Protein AF-A0A7K0RIF2-F1 (afdb_monomer)

Secondary structure (DSSP, 8-state):
-----PPP-------------GGGS-HHHHHHHHHHHHHH--HHHHHHHHHHHHHHHHHHHTT-STT-GGG--HHHHHHHHHHHHHHHHHHHHHHTTHHHHHHHHHHHHHHHHHHHHT-----S------------------------------------

Radius of gyration: 36.32 Å; Cα contacts (8 Å, |Δi|>4): 78; chains: 1; bounding box: 59×101×106 Å

Mean predicted aligned error: 17.95 Å

Foldseek 3Di:
DDDDDDDDDDPPDPPDPPDPDVVPQDPVNVVVVVVVVVVPDDPLVVLVVVLVVLLVVLCLLLVVDPPSVVNPDLVSNVVSLVSNVVSLVVNVVVCVPVSVVSVVSSVVSVVSSCVVVVPPPPPPDPDDDDDDDDDDDDDDDDDDDDDDDDDDDDDDDDDD

Nearest PDB structures (foldseek):
  6v3b-assembly1_t  TM=6.172E-01  e=2.682E+00  Acinetobacter baumannii AB0057
  8cdv-assembly1_S  TM=5.335E-01  e=3.774E+00  Bacillus subtilis subsp. subtilis str. 168
  6yxx-assembly1_EP  TM=2.879E-01  e=7.468E+00  Trypanosoma brucei brucei

Sequence (160 aa):
MSDQPETPDEVEVPVAPEGADPAQMSEEEMRAAYEAELKALRVEDLVAQTVVSLLNLGARKAGLLPGSEDEADPVQVSIAIEGIRRLLPLIEPALGENAASIKDALAQLQVAFAKMTGETVPSGDDAGGAESSPAPASAEPDGGTEEPGKSSGGLWTPGP

Solvent-accessible surface area (backbone atoms only — not comparable to full-atom values): 10569 Å² total; per-residue (Å²): 140,83,89,74,85,78,77,79,76,81,76,79,72,79,79,69,85,79,75,86,54,85,85,70,62,49,75,67,54,51,50,53,52,52,54,52,50,61,69,69,60,51,70,58,57,55,51,50,53,47,42,54,49,36,50,56,51,22,34,32,22,57,31,73,40,93,94,20,64,91,52,55,32,68,68,60,28,52,52,28,52,54,52,37,69,67,49,48,77,79,34,38,83,79,44,53,84,54,38,57,61,54,50,52,52,51,51,52,49,50,54,47,46,33,67,71,71,68,51,77,74,76,76,90,76,86,75,86,79,95,76,84,84,85,86,84,89,82,81,86,85,83,83,83,92,86,86,87,85,84,89,82,88,85,88,83,82,87,84,136

pLDDT: mean 76.9, std 23.18, range [32.78, 98.81]

Structure (mmCIF, N/CA/C/O backbone):
data_AF-A0A7K0RIF2-F1
#
_entry.id   AF-A0A7K0RIF2-F1
#
loop_
_atom_site.group_PDB
_atom_site.id
_atom_site.type_symbol
_atom_site.label_atom_id
_atom_site.label_alt_id
_atom_site.label_comp_id
_atom_site.label_asym_id
_atom_site.label_entity_id
_atom_site.label_seq_id
_atom_site.pdbx_PDB_ins_code
_atom_site.Cartn_x
_atom_site.Cartn_y
_atom_site.Cartn_z
_atom_site.occupancy
_atom_site.B_iso_or_equiv
_atom_site.auth_seq_id
_atom_site.auth_comp_id
_atom_site.auth_asym_id
_atom_site.auth_atom_id
_atom_site.pdbx_PDB_model_num
ATOM 1 N N . MET A 1 1 ? 40.478 60.969 -9.573 1.00 49.09 1 MET A N 1
ATOM 2 C CA . MET A 1 1 ? 40.090 59.804 -10.386 1.00 49.09 1 MET A CA 1
ATOM 3 C C . MET A 1 1 ? 39.138 58.975 -9.547 1.00 49.09 1 MET A C 1
ATOM 5 O O . MET A 1 1 ? 39.589 58.361 -8.591 1.00 49.09 1 MET A O 1
ATOM 9 N N . SER A 1 2 ? 37.838 59.078 -9.815 1.00 53.06 2 SER A N 1
ATOM 10 C CA . SER A 1 2 ? 36.805 58.274 -9.160 1.00 53.06 2 SER A CA 1
ATOM 11 C C . SER A 1 2 ? 36.375 57.216 -10.163 1.00 53.06 2 SER A C 1
ATOM 13 O O . SER A 1 2 ? 35.852 57.569 -11.217 1.00 53.06 2 SER A O 1
ATOM 15 N N . ASP A 1 3 ? 36.680 55.962 -9.853 1.00 51.84 3 ASP A N 1
ATOM 16 C CA . ASP A 1 3 ? 36.276 54.795 -10.631 1.00 51.84 3 ASP A CA 1
ATOM 17 C C . ASP A 1 3 ? 34.759 54.607 -10.513 1.00 51.84 3 ASP A C 1
ATOM 19 O O . ASP A 1 3 ? 34.186 54.684 -9.422 1.00 51.84 3 ASP A O 1
ATOM 23 N N . GLN A 1 4 ? 34.111 54.445 -11.659 1.00 56.97 4 GLN A N 1
ATOM 24 C CA . GLN A 1 4 ? 32.669 54.332 -11.829 1.00 56.97 4 GLN A CA 1
ATOM 25 C C . GLN A 1 4 ? 32.345 52.836 -11.947 1.00 56.97 4 GLN A C 1
ATOM 27 O O . GLN A 1 4 ? 33.029 52.156 -12.707 1.00 56.97 4 GLN A O 1
ATOM 32 N N . PRO A 1 5 ? 31.360 52.280 -11.218 1.00 54.25 5 PRO A N 1
ATOM 33 C CA . PRO A 1 5 ? 30.983 50.892 -11.435 1.00 54.25 5 PRO A CA 1
ATOM 34 C C . PRO A 1 5 ? 30.266 50.787 -12.783 1.00 54.25 5 PRO A C 1
ATOM 36 O O . PRO A 1 5 ? 29.180 51.343 -12.957 1.00 54.25 5 PRO A O 1
ATOM 39 N N . GLU A 1 6 ? 30.897 50.103 -13.735 1.00 57.78 6 GLU A N 1
ATOM 40 C CA . GLU A 1 6 ? 30.276 49.737 -15.003 1.00 57.78 6 GLU A CA 1
ATOM 41 C C . GLU A 1 6 ? 29.056 48.848 -14.733 1.00 57.78 6 GLU A C 1
ATOM 43 O O . GLU A 1 6 ? 29.108 47.871 -13.982 1.00 57.78 6 GLU A O 1
ATOM 48 N N . THR A 1 7 ? 27.925 49.239 -15.311 1.00 58.44 7 THR A N 1
ATOM 49 C CA . THR A 1 7 ? 26.699 48.445 -15.364 1.00 58.44 7 THR A CA 1
ATOM 50 C C . THR A 1 7 ? 26.977 47.159 -16.141 1.00 58.44 7 THR A C 1
ATOM 52 O O . THR A 1 7 ? 27.492 47.262 -17.255 1.00 58.44 7 THR A O 1
ATOM 55 N N . PRO A 1 8 ? 26.658 45.964 -15.615 1.00 56.41 8 PRO A N 1
ATOM 56 C CA . PRO A 1 8 ? 26.839 44.749 -16.387 1.00 56.41 8 PRO A CA 1
ATOM 57 C C . PRO A 1 8 ? 25.877 44.751 -17.578 1.00 56.41 8 PRO A C 1
ATOM 59 O O . PRO A 1 8 ? 24.686 45.024 -17.415 1.00 56.41 8 PRO A O 1
ATOM 62 N N . ASP A 1 9 ? 26.454 44.466 -18.746 1.00 57.06 9 ASP A N 1
ATOM 63 C CA . ASP A 1 9 ? 25.796 44.191 -20.019 1.00 57.06 9 ASP A CA 1
ATOM 64 C C . ASP A 1 9 ? 24.493 43.411 -19.822 1.00 57.06 9 ASP A C 1
ATOM 66 O O . ASP A 1 9 ? 24.438 42.389 -19.128 1.00 57.06 9 ASP A O 1
ATOM 70 N N . GLU A 1 10 ? 23.444 43.925 -20.450 1.00 58.09 10 GLU A N 1
ATOM 71 C CA . GLU A 1 10 ? 22.144 43.293 -20.573 1.00 58.09 10 GLU A CA 1
ATOM 72 C C . GLU A 1 10 ? 22.358 41.936 -21.254 1.00 58.09 10 GLU A C 1
ATOM 74 O O . GLU A 1 10 ? 22.690 41.854 -22.435 1.00 58.09 10 GLU A O 1
ATOM 79 N N . VAL A 1 11 ? 22.256 40.855 -20.477 1.00 59.28 11 VAL A N 1
ATOM 80 C CA . VAL A 1 11 ? 22.324 39.494 -21.006 1.00 59.28 11 VAL A CA 1
ATOM 81 C C . VAL A 1 11 ? 21.131 39.336 -21.938 1.00 59.28 11 VAL A C 1
ATOM 83 O O . VAL A 1 11 ? 20.002 39.167 -21.479 1.00 59.28 11 VAL A O 1
ATOM 86 N N . GLU A 1 12 ? 21.387 39.420 -23.241 1.00 56.91 12 GLU A N 1
ATOM 87 C CA . GLU A 1 12 ? 20.442 39.068 -24.289 1.00 56.91 12 GLU A CA 1
ATOM 88 C C . GLU A 1 12 ? 20.061 37.602 -24.066 1.00 56.91 12 GLU A C 1
ATOM 90 O O . GLU A 1 12 ? 20.804 36.673 -24.390 1.00 56.91 12 GLU A O 1
ATOM 95 N N . VAL A 1 13 ? 18.936 37.396 -23.381 1.00 56.47 13 VAL A N 1
ATOM 96 C CA . VAL A 1 13 ? 18.380 36.070 -23.145 1.00 56.47 13 VAL A CA 1
ATOM 97 C C . VAL A 1 13 ? 18.047 35.524 -24.529 1.00 56.47 13 VAL A C 1
ATOM 99 O O . VAL A 1 13 ? 17.205 36.121 -25.206 1.00 56.47 13 VAL A O 1
ATOM 102 N N . PRO A 1 14 ? 18.684 34.433 -24.995 1.00 53.97 14 PRO A N 1
ATOM 103 C CA . PRO A 1 14 ? 18.305 33.848 -26.265 1.00 53.97 14 PRO A CA 1
ATOM 104 C C . PRO A 1 14 ? 16.840 33.442 -26.147 1.00 53.97 14 PRO A C 1
ATOM 106 O O . PRO A 1 14 ? 16.480 32.605 -25.316 1.00 53.97 14 PRO A O 1
ATOM 109 N N . VAL A 1 15 ? 15.991 34.087 -26.947 1.00 58.56 15 VAL A N 1
ATOM 110 C CA . VAL A 1 15 ? 14.583 33.730 -27.082 1.00 58.56 15 VAL A CA 1
ATOM 111 C C . VAL A 1 15 ? 14.571 32.278 -27.547 1.00 58.56 15 VAL A C 1
ATOM 113 O O . VAL A 1 15 ? 14.997 31.967 -28.661 1.00 58.56 15 VAL A O 1
ATOM 116 N N . ALA A 1 16 ? 14.183 31.371 -26.650 1.00 60.50 16 ALA A N 1
ATOM 117 C CA . ALA A 1 16 ? 13.981 29.973 -26.994 1.00 60.50 16 ALA A CA 1
ATOM 118 C C . ALA A 1 16 ? 13.001 29.917 -28.178 1.00 60.50 16 ALA A C 1
ATOM 120 O O . ALA A 1 16 ? 12.046 30.698 -28.181 1.00 60.50 16 ALA A O 1
ATOM 121 N N . PRO A 1 17 ? 13.216 29.052 -29.187 1.00 50.84 17 PRO A N 1
ATOM 122 C CA . PRO A 1 17 ? 12.284 28.952 -30.298 1.00 50.84 17 PRO A CA 1
ATOM 123 C C . PRO A 1 17 ? 10.888 28.643 -29.754 1.00 50.84 17 PRO A C 1
ATOM 125 O O . PRO A 1 17 ? 10.645 27.619 -29.114 1.00 50.84 17 PRO A O 1
ATOM 128 N N . GLU A 1 18 ? 10.000 29.600 -29.981 1.00 53.50 18 GLU A N 1
ATOM 129 C CA . GLU A 1 18 ? 8.592 29.559 -29.643 1.00 53.50 18 GLU A CA 1
ATOM 130 C C . GLU A 1 18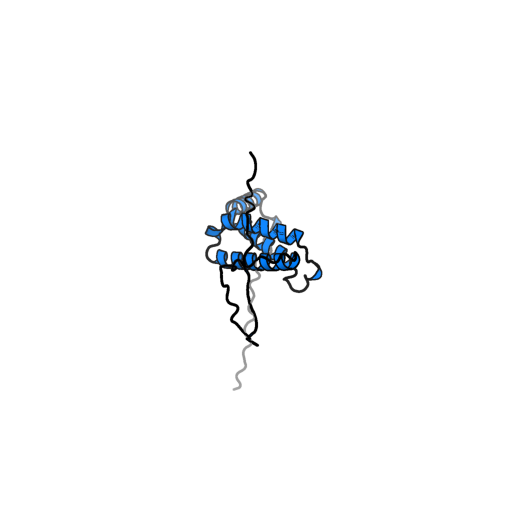 ? 7.921 28.453 -30.471 1.00 53.50 18 GLU A C 1
ATOM 132 O O . GLU A 1 18 ? 8.019 28.444 -31.697 1.00 53.50 18 GLU A O 1
ATOM 137 N N . GLY A 1 19 ? 7.246 27.516 -29.798 1.00 53.53 19 GLY A N 1
ATOM 138 C CA . GLY A 1 19 ? 6.288 26.607 -30.430 1.00 53.53 19 GLY A CA 1
ATOM 139 C C . GLY A 1 19 ? 6.842 25.285 -30.967 1.00 53.53 19 GLY A C 1
ATOM 140 O O . GLY A 1 19 ? 6.848 25.056 -32.172 1.00 53.53 19 GLY A O 1
ATOM 141 N N . ALA A 1 20 ? 7.158 24.345 -30.074 1.00 50.88 20 ALA A N 1
ATOM 142 C CA . ALA A 1 20 ? 6.793 22.953 -30.337 1.00 50.88 20 ALA A CA 1
ATOM 143 C C . ALA A 1 20 ? 5.384 22.755 -29.764 1.00 50.88 20 ALA A C 1
ATOM 145 O O . ALA A 1 20 ? 5.208 22.465 -28.582 1.00 50.88 20 ALA A O 1
ATOM 146 N N . ASP A 1 21 ? 4.377 23.039 -30.585 1.00 56.09 21 ASP A N 1
ATOM 147 C CA . ASP A 1 21 ? 2.976 22.817 -30.245 1.00 56.09 21 ASP A CA 1
ATOM 148 C C . ASP A 1 21 ? 2.746 21.290 -30.159 1.00 56.09 21 ASP A C 1
ATOM 150 O O . ASP A 1 21 ? 3.007 20.598 -31.149 1.00 56.09 21 ASP A O 1
ATOM 154 N N . PRO A 1 22 ? 2.293 20.714 -29.024 1.00 55.75 22 PRO A N 1
ATOM 155 C CA . PRO A 1 22 ? 2.064 19.267 -28.899 1.00 55.75 22 PRO A CA 1
ATOM 156 C C . PRO A 1 22 ? 1.053 18.727 -29.928 1.00 55.75 22 PRO A C 1
ATOM 158 O O . PRO A 1 22 ? 0.981 17.522 -30.151 1.00 55.75 22 PRO A O 1
ATOM 161 N N . ALA A 1 23 ? 0.308 19.613 -30.597 1.00 58.00 23 ALA A N 1
ATOM 162 C CA . ALA A 1 23 ? -0.581 19.294 -31.708 1.00 58.00 23 ALA A CA 1
ATOM 163 C C . ALA A 1 23 ? 0.126 18.998 -33.055 1.00 58.00 23 ALA A C 1
ATOM 165 O O . ALA A 1 23 ? -0.556 18.653 -34.019 1.00 58.00 23 ALA A O 1
ATOM 166 N N . GLN A 1 24 ? 1.456 19.143 -33.160 1.00 55.91 24 GLN A N 1
ATOM 167 C CA . GLN A 1 24 ? 2.215 18.901 -34.402 1.00 55.91 24 GLN A CA 1
ATOM 168 C C . GLN A 1 24 ? 2.830 17.497 -34.517 1.00 55.91 24 GLN A C 1
ATOM 170 O O . GLN A 1 24 ? 3.330 17.154 -35.590 1.00 55.91 24 GLN A O 1
ATOM 175 N N . MET A 1 25 ? 2.787 16.675 -33.462 1.00 63.75 25 MET A N 1
ATOM 176 C CA . MET A 1 25 ? 3.173 15.265 -33.579 1.00 63.75 25 MET A CA 1
ATOM 177 C C . MET A 1 25 ? 2.184 14.560 -34.514 1.00 63.75 25 MET A C 1
ATOM 179 O O . MET A 1 25 ? 0.969 14.658 -34.335 1.00 63.75 25 MET A O 1
ATOM 183 N N . SER A 1 26 ? 2.686 13.862 -35.534 1.00 82.50 26 SER A N 1
ATOM 184 C CA . SER A 1 26 ? 1.810 13.105 -36.440 1.00 82.50 26 SER A CA 1
ATOM 185 C C . SER A 1 26 ? 1.063 11.998 -35.677 1.00 82.50 26 SER A C 1
ATOM 187 O O . SER A 1 26 ? 1.553 11.506 -34.662 1.00 82.50 26 SER A O 1
ATOM 189 N N . GLU A 1 27 ? -0.116 11.565 -36.146 1.00 84.06 27 GLU A N 1
ATOM 190 C CA . GLU A 1 27 ? -0.872 10.477 -35.489 1.00 84.06 27 GLU A CA 1
ATOM 191 C C . GLU A 1 27 ? -0.027 9.199 -35.325 1.00 84.06 27 GLU A C 1
ATOM 193 O O . GLU A 1 27 ? -0.112 8.510 -34.308 1.00 84.06 27 GLU A O 1
ATOM 198 N N . GLU A 1 28 ? 0.822 8.904 -36.311 1.00 85.56 28 GLU A N 1
ATOM 199 C CA . GLU A 1 28 ? 1.740 7.764 -36.292 1.00 85.56 28 GLU A CA 1
ATOM 200 C C . GLU A 1 28 ? 2.837 7.925 -35.232 1.00 85.56 28 GLU A C 1
ATOM 202 O O . GLU A 1 28 ? 3.129 6.984 -34.496 1.00 85.56 28 GLU A O 1
ATOM 207 N N . GLU A 1 29 ? 3.388 9.128 -35.089 1.00 86.44 29 GLU A N 1
ATOM 208 C CA . GLU A 1 29 ? 4.389 9.444 -34.070 1.00 86.44 29 GLU A CA 1
ATOM 209 C C . GLU A 1 29 ? 3.796 9.418 -32.654 1.00 86.44 29 GLU A C 1
ATOM 211 O O . GLU A 1 29 ? 4.410 8.866 -31.742 1.00 86.44 29 GLU A O 1
ATOM 216 N N . MET A 1 30 ? 2.567 9.917 -32.471 1.00 87.75 30 MET A N 1
ATOM 217 C CA . MET A 1 30 ? 1.836 9.805 -31.202 1.00 87.75 30 MET A CA 1
ATOM 218 C C . MET A 1 30 ? 1.560 8.343 -30.830 1.00 87.75 30 MET A C 1
ATOM 220 O O . MET A 1 30 ? 1.745 7.954 -29.676 1.00 87.75 30 MET A O 1
ATOM 224 N N . ARG A 1 31 ? 1.157 7.509 -31.801 1.00 90.44 31 ARG A N 1
ATOM 225 C CA . ARG A 1 31 ? 0.950 6.069 -31.583 1.00 90.44 31 ARG A CA 1
ATOM 226 C C . ARG A 1 31 ? 2.257 5.372 -31.203 1.00 90.44 31 ARG A C 1
ATOM 228 O O . ARG A 1 31 ? 2.274 4.623 -30.230 1.00 90.44 31 ARG A O 1
ATOM 235 N N . ALA A 1 32 ? 3.345 5.653 -31.917 1.00 92.88 32 ALA A N 1
ATOM 236 C CA . ALA A 1 32 ? 4.656 5.077 -31.631 1.00 92.88 32 ALA A CA 1
ATOM 237 C C . ALA A 1 32 ? 5.187 5.486 -30.244 1.00 92.88 32 ALA A C 1
ATOM 239 O O . ALA A 1 32 ? 5.739 4.648 -29.530 1.00 92.88 32 ALA A O 1
ATOM 240 N N . ALA A 1 33 ? 4.989 6.744 -29.834 1.00 90.38 33 ALA A N 1
ATOM 241 C CA . ALA A 1 33 ? 5.365 7.224 -28.505 1.00 90.38 33 ALA A CA 1
ATOM 242 C C . ALA A 1 33 ? 4.582 6.505 -27.394 1.00 90.38 33 ALA A C 1
ATOM 244 O O . ALA A 1 33 ? 5.180 6.030 -26.429 1.00 90.38 33 ALA A O 1
ATOM 245 N N . TYR A 1 34 ? 3.267 6.348 -27.565 1.00 90.69 34 TYR A N 1
ATOM 246 C CA . TYR A 1 34 ? 2.422 5.614 -26.622 1.00 90.69 34 TYR A CA 1
ATOM 247 C C . TYR A 1 34 ? 2.804 4.128 -26.523 1.00 90.69 34 TYR A C 1
ATOM 249 O O . TYR A 1 34 ? 2.906 3.578 -25.427 1.00 90.69 34 TYR A O 1
ATOM 257 N N . GLU A 1 35 ? 3.076 3.464 -27.651 1.00 93.12 35 GLU A N 1
ATOM 258 C CA . GLU A 1 35 ? 3.548 2.073 -27.660 1.00 93.12 35 GLU A CA 1
ATOM 259 C C . GLU A 1 35 ? 4.907 1.915 -26.963 1.00 93.12 35 GLU A C 1
ATOM 261 O O . GLU A 1 35 ? 5.128 0.937 -26.241 1.00 93.12 35 GLU A O 1
ATOM 266 N N . ALA A 1 36 ? 5.814 2.879 -27.145 1.00 93.69 36 ALA A N 1
ATOM 267 C CA . ALA A 1 36 ? 7.100 2.895 -26.459 1.00 93.69 36 ALA A CA 1
ATOM 268 C C . ALA A 1 36 ? 6.935 3.069 -24.940 1.00 93.69 36 ALA A C 1
ATOM 270 O O . ALA A 1 36 ? 7.608 2.372 -24.178 1.00 93.69 36 ALA A O 1
ATOM 271 N N . GLU A 1 37 ? 6.015 3.932 -24.501 1.00 91.62 37 GLU A N 1
ATOM 272 C CA . GLU A 1 37 ? 5.681 4.114 -23.085 1.00 91.62 37 GLU A CA 1
ATOM 273 C C . GLU A 1 37 ? 5.102 2.829 -22.478 1.00 91.62 37 GLU A C 1
ATOM 275 O O . GLU A 1 37 ? 5.614 2.337 -21.472 1.00 91.62 37 GLU A O 1
ATOM 280 N N . LEU A 1 38 ? 4.115 2.207 -23.135 1.00 93.56 38 LEU A N 1
ATOM 281 C CA . LEU A 1 38 ? 3.536 0.936 -22.686 1.00 93.56 38 LEU A CA 1
ATOM 282 C C . LEU A 1 38 ? 4.578 -0.179 -22.565 1.00 93.56 38 LEU A C 1
ATOM 284 O O . LEU A 1 38 ? 4.498 -1.004 -21.659 1.00 93.56 38 LEU A O 1
ATOM 288 N N . LYS A 1 39 ? 5.561 -0.210 -23.469 1.00 94.12 39 LYS A N 1
ATOM 289 C CA . LYS A 1 39 ? 6.650 -1.192 -23.440 1.00 94.12 39 LYS A CA 1
ATOM 290 C C . LYS A 1 39 ? 7.634 -0.950 -22.292 1.00 94.12 39 LYS A C 1
ATOM 292 O O . LYS A 1 39 ? 8.267 -1.901 -21.835 1.00 94.12 39 LYS A O 1
ATOM 297 N N . ALA A 1 40 ? 7.799 0.299 -21.865 1.00 93.81 40 ALA A N 1
ATOM 298 C CA . ALA A 1 40 ? 8.670 0.660 -20.752 1.00 93.81 40 ALA A CA 1
ATOM 299 C C . ALA A 1 40 ? 8.022 0.381 -19.386 1.00 93.81 40 ALA A C 1
ATOM 301 O O . ALA A 1 40 ? 8.740 0.123 -18.419 1.00 93.81 40 ALA A O 1
ATOM 302 N N . LEU A 1 41 ? 6.687 0.406 -19.304 1.00 95.00 41 LEU A N 1
ATOM 303 C CA . LEU A 1 41 ? 5.957 0.136 -18.069 1.00 95.00 41 LEU A CA 1
ATOM 304 C C . LEU A 1 41 ? 6.136 -1.312 -17.612 1.00 95.00 41 LEU A C 1
ATOM 306 O O . LEU A 1 41 ? 5.858 -2.268 -18.340 1.00 95.00 41 LEU A O 1
ATOM 310 N N . ARG A 1 42 ? 6.533 -1.470 -16.351 1.00 95.56 42 ARG A N 1
ATOM 311 C CA . ARG A 1 42 ? 6.576 -2.769 -15.686 1.00 95.56 42 ARG A CA 1
ATOM 312 C C . ARG A 1 42 ? 5.343 -2.954 -14.818 1.00 95.56 42 ARG A C 1
ATOM 314 O O . ARG A 1 42 ? 4.869 -2.025 -14.164 1.00 95.56 42 ARG A O 1
ATOM 321 N N . VAL A 1 43 ? 4.840 -4.184 -14.773 1.00 96.31 43 VAL A N 1
ATOM 322 C CA . VAL A 1 43 ? 3.685 -4.528 -13.932 1.00 96.31 43 VAL A CA 1
ATOM 323 C C . VAL A 1 43 ? 4.044 -4.363 -12.456 1.00 96.31 43 VAL A C 1
ATOM 325 O O . VAL A 1 43 ? 3.231 -3.883 -11.673 1.00 96.31 43 VAL A O 1
ATOM 328 N N . GLU A 1 44 ? 5.274 -4.705 -12.082 1.00 96.69 44 GLU A N 1
ATOM 329 C CA . GLU A 1 44 ? 5.796 -4.572 -10.725 1.00 96.69 44 GLU A CA 1
ATOM 330 C C . GLU A 1 44 ? 5.768 -3.116 -10.243 1.00 96.69 44 GLU A C 1
ATOM 332 O O . GLU A 1 44 ? 5.386 -2.868 -9.099 1.00 96.69 44 GLU A O 1
ATOM 337 N N . ASP A 1 45 ? 6.077 -2.158 -11.123 1.00 94.88 45 ASP A N 1
ATOM 338 C CA . ASP A 1 45 ? 6.065 -0.727 -10.800 1.00 94.88 45 ASP A CA 1
ATOM 339 C C . ASP A 1 45 ? 4.632 -0.227 -10.564 1.00 94.88 45 ASP A C 1
ATOM 341 O O . ASP A 1 45 ? 4.367 0.484 -9.592 1.00 94.88 45 ASP A O 1
ATOM 345 N N . LEU A 1 46 ? 3.670 -0.668 -11.386 1.00 96.69 46 LEU A N 1
ATOM 346 C CA . LEU A 1 46 ? 2.251 -0.346 -11.189 1.00 96.69 46 LEU A CA 1
ATOM 347 C C . LEU A 1 46 ? 1.695 -0.958 -9.899 1.00 96.69 46 LEU A C 1
ATOM 349 O O . LEU A 1 46 ? 0.918 -0.319 -9.183 1.00 96.69 46 LEU A O 1
ATOM 353 N N . VAL A 1 47 ? 2.094 -2.188 -9.571 1.00 97.69 47 VAL A N 1
ATOM 354 C CA . VAL A 1 47 ? 1.699 -2.831 -8.313 1.00 97.69 47 VAL A CA 1
ATOM 355 C C . VAL A 1 47 ? 2.333 -2.107 -7.123 1.00 97.69 47 VAL A C 1
ATOM 357 O O . VAL A 1 47 ? 1.636 -1.858 -6.140 1.00 97.69 47 VAL A O 1
ATOM 360 N N . ALA A 1 48 ? 3.598 -1.687 -7.214 1.00 96.81 48 ALA A N 1
ATOM 361 C CA . ALA A 1 48 ? 4.254 -0.881 -6.185 1.00 96.81 48 ALA A CA 1
ATOM 362 C C . ALA A 1 48 ? 3.543 0.463 -5.969 1.00 96.81 48 ALA A C 1
ATOM 364 O O . ALA A 1 48 ? 3.198 0.804 -4.835 1.00 96.81 48 ALA A O 1
ATOM 365 N N . GLN A 1 49 ? 3.223 1.184 -7.046 1.00 96.69 49 GLN A N 1
ATOM 366 C CA . GLN A 1 49 ? 2.444 2.422 -6.985 1.00 96.69 49 GLN A CA 1
ATOM 367 C C . GLN A 1 49 ? 1.058 2.199 -6.360 1.00 96.69 49 GLN A C 1
ATOM 369 O O . GLN A 1 49 ? 0.584 3.019 -5.566 1.00 96.69 49 GLN A O 1
ATOM 374 N N . THR A 1 50 ? 0.411 1.078 -6.678 1.00 98.31 50 THR A N 1
ATOM 375 C CA . THR A 1 50 ? -0.882 0.705 -6.093 1.00 98.31 50 THR A CA 1
ATOM 376 C C . THR A 1 50 ? -0.756 0.439 -4.595 1.00 98.31 50 THR A C 1
ATOM 378 O O . THR A 1 50 ? -1.561 0.949 -3.821 1.00 98.31 50 THR A O 1
ATOM 381 N N . VAL A 1 51 ? 0.271 -0.297 -4.160 1.00 98.38 51 VAL A N 1
ATOM 382 C CA . VAL A 1 51 ? 0.542 -0.559 -2.736 1.00 98.38 51 VAL A CA 1
ATOM 383 C C . VAL A 1 51 ? 0.753 0.745 -1.967 1.00 98.38 51 VAL A C 1
ATOM 385 O O . VAL A 1 51 ? 0.140 0.931 -0.918 1.00 98.38 51 VAL A O 1
ATOM 388 N N . VAL A 1 52 ? 1.545 1.677 -2.503 1.00 97.56 52 VAL A N 1
ATOM 389 C CA . VAL A 1 52 ? 1.754 3.000 -1.886 1.00 97.56 52 VAL A CA 1
ATOM 390 C C . VAL A 1 52 ? 0.443 3.788 -1.813 1.00 97.56 52 VAL A C 1
ATOM 392 O O . VAL A 1 52 ? 0.137 4.401 -0.791 1.00 97.56 52 VAL A O 1
ATOM 395 N N . SER A 1 53 ? -0.374 3.736 -2.866 1.00 98.44 53 SER A N 1
ATOM 396 C CA . SER A 1 53 ? -1.678 4.409 -2.894 1.00 98.44 53 SER A CA 1
ATOM 397 C C . SER A 1 53 ? -2.642 3.836 -1.849 1.00 98.44 53 SER A C 1
ATOM 399 O O . SER A 1 53 ? -3.287 4.598 -1.129 1.00 98.44 53 SER A O 1
ATOM 401 N N . LEU A 1 54 ? -2.703 2.506 -1.714 1.00 98.69 54 LEU A N 1
ATOM 402 C CA . LEU A 1 54 ? -3.495 1.826 -0.686 1.00 98.69 54 LEU A CA 1
ATOM 403 C C . LEU A 1 54 ? -3.001 2.154 0.721 1.00 98.69 54 LEU A C 1
ATOM 405 O O . LEU A 1 54 ? -3.821 2.328 1.616 1.00 98.69 54 LEU A O 1
ATOM 409 N N . LEU A 1 55 ? -1.688 2.264 0.922 1.00 98.50 55 LEU A N 1
ATOM 410 C CA . LEU A 1 55 ? -1.106 2.622 2.210 1.00 98.50 55 LEU A CA 1
ATOM 411 C C . LEU A 1 55 ? -1.515 4.043 2.620 1.00 98.50 55 LEU A C 1
ATOM 413 O O . LEU A 1 55 ? -2.007 4.246 3.728 1.00 98.50 55 LEU A O 1
ATOM 417 N N . ASN A 1 56 ? -1.383 5.009 1.709 1.00 97.94 56 ASN A N 1
ATOM 418 C CA . ASN A 1 56 ? -1.756 6.402 1.958 1.00 97.94 56 ASN A CA 1
ATOM 419 C C . ASN A 1 56 ? -3.262 6.555 2.202 1.00 97.94 56 ASN A C 1
ATOM 421 O O . ASN A 1 56 ? -3.683 7.239 3.136 1.00 97.94 56 ASN A O 1
ATOM 425 N N . LEU A 1 57 ? -4.082 5.894 1.381 1.00 98.62 57 LEU A N 1
ATOM 426 C CA . LEU A 1 57 ? -5.531 5.918 1.546 1.00 98.62 57 LEU A CA 1
ATOM 427 C C . LEU A 1 57 ? -5.963 5.200 2.830 1.00 98.62 57 LEU A C 1
ATOM 429 O O . LEU A 1 57 ? -6.801 5.717 3.563 1.00 98.62 57 LEU A O 1
ATOM 433 N N . GLY A 1 58 ? -5.362 4.049 3.132 1.00 98.62 58 GLY A N 1
ATOM 434 C CA . GLY A 1 58 ? -5.592 3.299 4.361 1.00 98.62 58 GLY A CA 1
ATOM 435 C C . GLY A 1 58 ? -5.237 4.119 5.597 1.00 98.62 58 GLY A C 1
ATOM 436 O O . GLY A 1 58 ? -6.036 4.190 6.521 1.00 98.62 58 GLY A O 1
ATOM 437 N N . ALA A 1 59 ? -4.099 4.816 5.594 1.00 98.31 59 ALA A N 1
ATOM 438 C CA . ALA A 1 59 ? -3.705 5.699 6.688 1.00 98.31 59 ALA A CA 1
ATOM 439 C C . ALA A 1 59 ? -4.701 6.856 6.888 1.00 98.31 59 ALA A C 1
ATOM 441 O O . ALA A 1 59 ? -5.039 7.180 8.027 1.00 98.31 59 ALA A O 1
ATOM 442 N N . ARG A 1 60 ? -5.239 7.431 5.802 1.00 98.31 60 ARG A N 1
ATOM 443 C CA . ARG A 1 60 ? -6.295 8.457 5.872 1.00 98.31 60 ARG A CA 1
ATOM 444 C C . ARG A 1 60 ? -7.587 7.886 6.458 1.00 98.31 60 ARG A C 1
ATOM 446 O O . ARG A 1 60 ? -8.164 8.484 7.354 1.00 98.31 60 ARG A O 1
ATOM 453 N N . LYS A 1 61 ? -8.009 6.697 6.013 1.00 98.56 61 LYS A N 1
ATOM 454 C CA . LYS A 1 61 ? -9.183 5.990 6.562 1.00 98.56 61 LYS A CA 1
ATOM 455 C C . LYS A 1 61 ? -8.965 5.420 7.959 1.00 98.56 61 LYS A C 1
ATOM 457 O O . LYS A 1 61 ? -9.931 5.046 8.611 1.00 98.56 61 LYS A O 1
ATOM 462 N N . ALA A 1 62 ? -7.731 5.399 8.443 1.00 98.12 62 ALA A N 1
ATOM 463 C CA . ALA A 1 62 ? -7.406 5.105 9.830 1.00 98.12 62 ALA A CA 1
ATOM 464 C C . ALA A 1 62 ? -7.338 6.368 10.711 1.00 98.12 62 ALA A C 1
ATOM 466 O O . ALA A 1 62 ? -7.065 6.248 11.903 1.00 98.12 62 ALA A O 1
ATOM 467 N N . GLY A 1 63 ? -7.553 7.567 10.151 1.00 97.44 63 GLY A N 1
ATOM 468 C CA . GLY A 1 63 ? -7.428 8.832 10.880 1.00 97.44 63 GLY A CA 1
ATOM 469 C C . GLY A 1 63 ? -5.994 9.157 11.310 1.00 97.44 63 GLY A C 1
ATOM 470 O O . GLY A 1 63 ? -5.792 9.885 12.277 1.00 97.44 63 GLY A O 1
ATOM 471 N N . LEU A 1 64 ? -4.983 8.585 10.642 1.00 96.19 64 LEU A N 1
ATOM 472 C CA . LEU A 1 64 ? -3.567 8.775 10.990 1.00 96.19 64 LEU A CA 1
ATOM 473 C C . LEU A 1 64 ? -2.964 10.042 10.374 1.00 96.19 64 LEU A C 1
ATOM 475 O O . LEU A 1 64 ? -1.884 10.466 10.785 1.00 96.19 64 LEU A O 1
ATOM 479 N N . LEU A 1 65 ? -3.621 10.625 9.368 1.00 96.06 65 LEU A N 1
ATOM 480 C CA . LEU A 1 65 ? -3.171 11.862 8.735 1.00 96.06 65 LEU A CA 1
ATOM 481 C C . LEU A 1 65 ? -3.827 13.070 9.421 1.00 96.06 65 LEU A C 1
ATOM 483 O O . LEU A 1 65 ? -5.007 12.993 9.771 1.00 96.06 65 LEU A O 1
ATOM 487 N N . PRO A 1 66 ? -3.117 14.203 9.564 1.00 94.69 66 PRO A N 1
ATOM 488 C CA . PRO A 1 66 ? -3.707 15.425 10.104 1.00 94.69 66 PRO A CA 1
ATOM 489 C C . PRO A 1 66 ? -4.968 15.841 9.334 1.00 94.69 66 PRO A C 1
ATOM 491 O O . PRO A 1 66 ? -4.916 15.988 8.111 1.00 94.69 66 PRO A O 1
ATOM 494 N N . GLY A 1 67 ? -6.082 16.051 10.042 1.00 96.25 67 GLY A N 1
ATOM 495 C CA . GLY A 1 67 ? -7.355 16.455 9.438 1.00 96.25 67 GLY A CA 1
ATOM 496 C C . GLY A 1 67 ? -8.121 15.320 8.753 1.00 96.25 67 GLY A C 1
ATOM 497 O O . GLY A 1 67 ? -8.909 15.597 7.855 1.00 96.25 67 GLY A O 1
ATOM 498 N N . SER A 1 68 ? -7.856 14.062 9.121 1.00 97.19 68 SER A N 1
ATOM 499 C CA . SER A 1 68 ? -8.597 12.880 8.645 1.00 97.19 68 SER A CA 1
ATOM 500 C C . SER A 1 68 ? -9.298 12.107 9.766 1.00 97.19 68 SER A C 1
ATOM 502 O O . SER A 1 68 ? -9.803 11.008 9.545 1.00 97.19 68 SER A O 1
ATOM 504 N N . GLU A 1 69 ? -9.331 12.658 10.979 1.00 95.25 69 GLU A N 1
ATOM 505 C CA . GLU A 1 69 ? -9.887 12.015 12.170 1.00 95.25 69 GLU A CA 1
ATOM 506 C C . GLU A 1 69 ? -11.380 11.672 12.009 1.00 95.25 69 GLU A C 1
ATOM 508 O O . GLU A 1 69 ? -11.845 10.659 12.529 1.00 95.25 69 GLU A O 1
ATOM 513 N N . ASP A 1 70 ? -12.124 12.488 11.261 1.00 97.00 70 ASP A N 1
ATOM 514 C CA . ASP A 1 70 ? -13.542 12.302 10.937 1.00 97.00 70 ASP A CA 1
ATOM 515 C C . ASP A 1 70 ? -13.787 11.354 9.749 1.00 97.00 70 ASP A C 1
ATOM 517 O O . ASP A 1 70 ? -14.923 10.945 9.506 1.00 97.00 70 ASP A O 1
ATOM 521 N N . GLU A 1 71 ? -12.735 10.949 9.033 1.00 97.56 71 GLU A N 1
ATOM 522 C CA . GLU A 1 71 ? -12.805 10.012 7.906 1.00 97.56 71 GLU A CA 1
ATOM 523 C C . GLU A 1 71 ? -12.573 8.545 8.297 1.00 97.56 71 GLU A C 1
ATOM 525 O O . GLU A 1 71 ? -12.499 7.682 7.413 1.00 97.56 71 GLU A O 1
ATOM 530 N N . ALA A 1 72 ? -12.436 8.263 9.595 1.00 97.56 72 ALA A N 1
ATOM 531 C CA . ALA A 1 72 ? -12.146 6.939 10.127 1.00 97.56 72 ALA A CA 1
ATOM 532 C C . ALA A 1 72 ? -13.185 5.888 9.675 1.00 97.56 72 ALA A C 1
ATOM 534 O O . ALA A 1 72 ? -14.362 5.959 10.026 1.00 97.56 72 ALA A O 1
ATOM 535 N N . ASP A 1 73 ? -12.735 4.879 8.926 1.00 98.25 73 ASP A N 1
ATOM 536 C CA . ASP A 1 73 ? -13.565 3.807 8.369 1.00 98.25 73 ASP A CA 1
ATOM 537 C C . ASP A 1 73 ? -12.845 2.450 8.508 1.00 98.25 73 ASP A C 1
ATOM 539 O O . ASP A 1 73 ? -12.010 2.096 7.665 1.00 98.25 73 ASP A O 1
ATOM 543 N N . PRO A 1 74 ? -13.160 1.657 9.554 1.00 97.56 74 PRO A N 1
ATOM 544 C CA . PRO A 1 74 ? -12.529 0.359 9.779 1.00 97.56 74 PRO A CA 1
ATOM 545 C C . PRO A 1 74 ? -12.696 -0.601 8.594 1.00 97.56 74 PRO A C 1
ATOM 547 O O . PRO A 1 74 ? -11.780 -1.360 8.278 1.00 97.56 74 PRO A O 1
ATOM 550 N N . VAL A 1 75 ? -13.836 -0.567 7.896 1.00 98.25 75 VAL A N 1
ATOM 551 C CA . VAL A 1 75 ? -14.083 -1.468 6.762 1.00 98.25 75 VAL A CA 1
ATOM 552 C C . VAL A 1 75 ? -13.114 -1.141 5.631 1.00 98.25 75 VAL A C 1
ATOM 554 O O . VAL A 1 75 ? -12.445 -2.044 5.126 1.00 98.25 75 VAL A O 1
ATOM 557 N N . GLN A 1 76 ? -12.951 0.135 5.279 1.00 98.44 76 GLN A N 1
ATOM 558 C CA . GLN A 1 76 ? -11.985 0.532 4.249 1.00 98.44 76 GLN A CA 1
ATOM 559 C C . GLN A 1 76 ? -10.535 0.257 4.652 1.00 98.44 76 GLN A C 1
ATOM 561 O O . GLN A 1 76 ? -9.748 -0.192 3.815 1.00 98.44 76 GLN A O 1
ATOM 566 N N . VAL A 1 77 ? -10.181 0.453 5.925 1.00 98.75 77 VAL A N 1
ATOM 567 C CA . VAL A 1 77 ? -8.843 0.116 6.432 1.00 98.75 77 VAL A CA 1
ATOM 568 C C . VAL A 1 77 ? -8.567 -1.384 6.300 1.00 98.75 77 VAL A C 1
ATOM 570 O O . VAL A 1 77 ? -7.494 -1.764 5.830 1.00 98.75 77 VAL A O 1
ATOM 573 N N . SER A 1 78 ? -9.539 -2.243 6.626 1.00 98.56 78 SER A N 1
ATOM 574 C CA . SER A 1 78 ? -9.394 -3.697 6.475 1.00 98.56 78 SER A CA 1
ATOM 575 C C . SER A 1 78 ? -9.145 -4.111 5.017 1.00 98.56 78 SER A C 1
ATOM 577 O O . SER A 1 78 ? -8.259 -4.923 4.747 1.00 98.56 78 SER A O 1
ATOM 579 N N . ILE A 1 79 ? -9.852 -3.490 4.063 1.00 98.75 79 ILE A N 1
ATOM 580 C CA . ILE A 1 79 ? -9.682 -3.739 2.625 1.00 98.75 79 ILE A CA 1
ATOM 581 C C . ILE A 1 79 ? -8.279 -3.322 2.170 1.00 98.75 79 ILE A C 1
ATOM 583 O O . ILE A 1 79 ? -7.620 -4.072 1.447 1.00 98.75 79 ILE A O 1
ATOM 587 N N . ALA A 1 80 ? -7.801 -2.153 2.608 1.00 98.75 80 ALA A N 1
ATOM 588 C CA . ALA A 1 80 ? -6.459 -1.675 2.284 1.00 98.75 80 ALA A CA 1
ATOM 589 C C . ALA A 1 80 ? -5.377 -2.619 2.832 1.00 98.75 80 ALA A C 1
ATOM 591 O O . ALA A 1 80 ? -4.476 -3.012 2.089 1.00 98.75 80 ALA A O 1
ATOM 592 N N . ILE A 1 81 ? -5.495 -3.042 4.097 1.00 98.75 81 ILE A N 1
ATOM 593 C CA . ILE A 1 81 ? -4.574 -3.998 4.728 1.00 98.75 81 ILE A CA 1
ATOM 594 C C . ILE A 1 81 ? -4.530 -5.307 3.937 1.00 98.75 81 ILE A C 1
ATOM 596 O O . ILE A 1 81 ? -3.444 -5.771 3.591 1.00 98.75 81 ILE A O 1
ATOM 600 N N . GLU A 1 82 ? -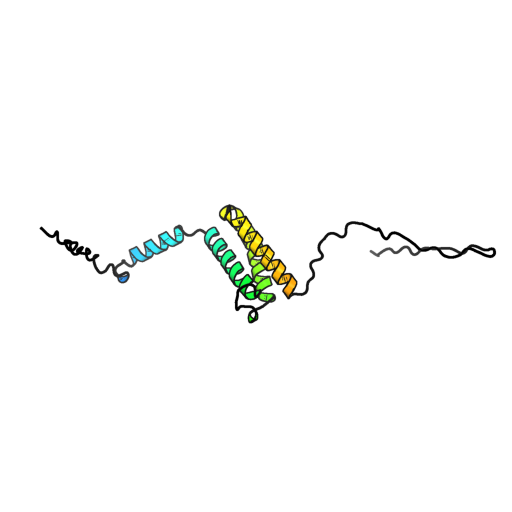5.684 -5.896 3.623 1.00 98.81 82 GLU A N 1
ATOM 601 C CA . GLU A 1 82 ? -5.753 -7.156 2.878 1.00 98.81 82 GLU A CA 1
ATOM 602 C C . GLU A 1 82 ? -5.179 -7.029 1.464 1.00 98.81 82 GLU A C 1
ATOM 604 O O . GLU A 1 82 ? -4.435 -7.904 1.016 1.00 98.81 82 GLU A O 1
ATOM 609 N N . GLY A 1 83 ? -5.467 -5.922 0.775 1.00 98.62 83 GLY A N 1
ATOM 610 C CA . GLY A 1 83 ? -4.894 -5.626 -0.535 1.00 98.62 83 GLY A CA 1
ATOM 611 C C . GLY A 1 83 ? -3.367 -5.574 -0.484 1.00 98.62 83 GLY A C 1
ATOM 612 O O . GLY A 1 83 ? -2.696 -6.276 -1.242 1.00 98.62 83 GLY A O 1
ATOM 613 N N . ILE A 1 84 ? -2.806 -4.815 0.460 1.00 98.69 84 ILE A N 1
ATOM 614 C CA . ILE A 1 84 ? -1.353 -4.680 0.614 1.00 98.69 84 ILE A CA 1
ATOM 615 C C . ILE A 1 84 ? -0.719 -6.023 0.996 1.00 98.69 84 ILE A C 1
ATOM 617 O O . ILE A 1 84 ? 0.273 -6.414 0.385 1.00 98.69 84 ILE A O 1
ATOM 621 N N . ARG A 1 85 ? -1.297 -6.770 1.948 1.00 98.44 85 ARG A N 1
ATOM 622 C CA . ARG A 1 85 ? -0.777 -8.082 2.386 1.00 98.44 85 ARG A CA 1
ATOM 623 C C . ARG A 1 85 ? -0.659 -9.085 1.241 1.00 98.44 85 ARG A C 1
ATOM 625 O O . ARG A 1 85 ? 0.233 -9.929 1.270 1.00 98.44 85 ARG A O 1
ATOM 632 N N . ARG A 1 86 ? -1.550 -9.010 0.249 1.00 98.50 86 ARG A N 1
ATOM 633 C CA . ARG A 1 86 ? -1.552 -9.911 -0.913 1.00 98.50 86 ARG A CA 1
ATOM 634 C C . ARG A 1 86 ? -0.627 -9.442 -2.030 1.00 98.50 86 ARG A C 1
ATOM 636 O O . ARG A 1 86 ? -0.031 -10.278 -2.699 1.00 98.50 86 ARG A O 1
ATOM 643 N N . LEU A 1 87 ? -0.507 -8.132 -2.235 1.00 98.25 87 LEU A N 1
ATOM 644 C CA . LEU A 1 87 ? 0.303 -7.565 -3.317 1.00 98.25 87 LEU A CA 1
ATOM 645 C C . LEU A 1 87 ? 1.786 -7.456 -2.953 1.00 98.25 87 LEU A C 1
ATOM 647 O O . LEU A 1 87 ? 2.639 -7.729 -3.794 1.00 98.25 87 LEU A O 1
ATOM 651 N N . LEU A 1 88 ? 2.107 -7.093 -1.709 1.00 97.31 88 LEU A N 1
ATOM 652 C CA . LEU A 1 88 ? 3.477 -6.818 -1.275 1.00 97.31 88 LEU A CA 1
ATOM 653 C C . LEU A 1 88 ? 4.452 -7.989 -1.516 1.00 97.31 88 LEU A C 1
ATOM 655 O O . LEU A 1 88 ? 5.527 -7.732 -2.057 1.00 97.31 88 LEU A O 1
ATOM 659 N N . PRO A 1 89 ? 4.108 -9.263 -1.228 1.00 96.88 89 PRO A N 1
ATOM 660 C CA . PRO A 1 89 ? 5.019 -10.381 -1.486 1.00 96.88 89 PRO A CA 1
ATOM 661 C C . PRO A 1 89 ? 5.370 -10.573 -2.969 1.00 96.88 89 PRO A C 1
ATOM 663 O O . PRO A 1 89 ? 6.405 -11.156 -3.278 1.00 96.88 89 PRO A O 1
ATOM 666 N N . LEU A 1 90 ? 4.527 -10.091 -3.891 1.00 96.75 90 LEU A N 1
ATOM 667 C CA . LEU A 1 90 ? 4.747 -10.219 -5.337 1.00 96.75 90 LEU A CA 1
ATOM 668 C C . LEU A 1 90 ? 5.809 -9.241 -5.853 1.00 96.75 90 LEU A C 1
ATOM 670 O O . LEU A 1 90 ? 6.481 -9.531 -6.839 1.00 96.75 90 LEU A O 1
ATOM 674 N N . ILE A 1 91 ? 5.952 -8.091 -5.190 1.00 96.69 91 ILE A N 1
ATOM 675 C CA . ILE A 1 91 ? 6.857 -7.005 -5.594 1.00 96.69 91 ILE A CA 1
ATOM 676 C C . ILE A 1 91 ? 8.050 -6.828 -4.655 1.00 96.69 91 ILE A C 1
ATOM 678 O O . ILE A 1 91 ? 8.914 -6.000 -4.923 1.00 96.69 91 ILE A O 1
ATOM 682 N N . GLU A 1 92 ? 8.125 -7.589 -3.563 1.00 94.50 92 GLU A N 1
ATOM 683 C CA . GLU A 1 92 ? 9.181 -7.448 -2.560 1.00 94.50 92 GLU A CA 1
ATOM 684 C C . GLU A 1 92 ? 10.605 -7.475 -3.155 1.00 94.50 92 GLU A C 1
ATOM 686 O O . GLU A 1 92 ? 11.391 -6.588 -2.818 1.00 94.50 92 GLU A O 1
ATOM 691 N N . PRO A 1 93 ? 10.945 -8.382 -4.098 1.00 93.06 93 PRO A N 1
ATOM 692 C CA . PRO A 1 93 ? 12.264 -8.368 -4.731 1.00 93.06 93 PRO A CA 1
ATOM 693 C C . PRO A 1 93 ? 12.537 -7.099 -5.551 1.00 93.06 93 PRO A C 1
ATOM 695 O O . PRO A 1 93 ? 13.682 -6.662 -5.632 1.00 93.06 93 PRO A O 1
ATOM 698 N N . ALA A 1 94 ? 11.501 -6.511 -6.159 1.00 91.81 94 ALA A N 1
ATOM 699 C CA . ALA A 1 94 ? 11.609 -5.298 -6.969 1.00 91.81 94 ALA A CA 1
ATOM 700 C C . ALA A 1 94 ? 11.729 -4.028 -6.110 1.00 91.81 94 ALA A C 1
ATOM 702 O O . ALA A 1 94 ? 12.352 -3.058 -6.532 1.00 91.81 94 ALA A O 1
ATOM 703 N N . LEU A 1 95 ? 11.173 -4.040 -4.894 1.00 94.19 95 LEU A N 1
ATOM 704 C CA . LEU A 1 95 ? 11.249 -2.918 -3.954 1.00 94.19 95 LEU A CA 1
ATOM 705 C C . LEU A 1 95 ? 12.647 -2.726 -3.349 1.00 94.19 95 LEU A C 1
AT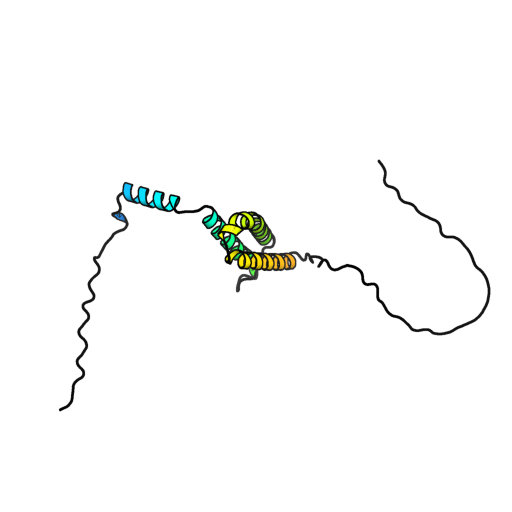OM 707 O O . LEU A 1 95 ? 12.989 -1.608 -2.956 1.00 94.19 95 LEU A O 1
ATOM 711 N N . GLY A 1 96 ? 13.444 -3.795 -3.248 1.00 93.88 96 GLY A N 1
ATOM 712 C CA . GLY A 1 96 ? 14.790 -3.745 -2.677 1.00 93.88 96 GLY A CA 1
ATOM 713 C C . GLY A 1 96 ? 14.794 -3.176 -1.254 1.00 93.88 96 GLY A C 1
ATOM 714 O O . GLY A 1 96 ? 14.070 -3.649 -0.379 1.00 93.88 96 GLY A O 1
ATOM 715 N N . GLU A 1 97 ? 15.589 -2.132 -1.020 1.00 93.75 97 GLU A N 1
ATOM 716 C CA . GLU A 1 97 ? 15.707 -1.464 0.286 1.00 93.75 97 GLU A CA 1
ATOM 717 C C . GLU A 1 97 ? 14.398 -0.823 0.785 1.00 93.75 97 GLU A C 1
ATOM 719 O O . GLU A 1 97 ? 14.178 -0.723 1.993 1.00 93.75 97 GLU A O 1
ATOM 724 N N . ASN A 1 98 ? 13.477 -0.475 -0.121 1.00 94.06 98 ASN A N 1
ATOM 725 C CA . ASN A 1 98 ? 12.182 0.117 0.231 1.00 94.06 98 ASN A CA 1
ATOM 726 C C . ASN A 1 98 ? 11.183 -0.905 0.797 1.00 94.06 98 ASN A C 1
ATOM 728 O O . ASN A 1 98 ? 10.139 -0.528 1.327 1.00 94.06 98 ASN A O 1
ATOM 732 N N . ALA A 1 99 ? 11.469 -2.207 0.698 1.00 96.19 99 ALA A N 1
ATOM 733 C CA . ALA A 1 99 ? 10.563 -3.237 1.196 1.00 96.19 99 ALA A CA 1
ATOM 734 C C . ALA A 1 99 ? 10.339 -3.129 2.714 1.00 96.19 99 ALA A C 1
ATOM 736 O O . ALA A 1 99 ? 9.220 -3.331 3.187 1.00 96.19 99 ALA A O 1
ATOM 737 N N . ALA A 1 100 ? 11.385 -2.789 3.474 1.00 96.56 100 ALA A N 1
ATOM 738 C CA . ALA A 1 100 ? 11.309 -2.681 4.929 1.00 96.56 100 ALA A CA 1
ATOM 739 C C . ALA A 1 100 ? 10.370 -1.547 5.370 1.00 96.56 100 ALA A C 1
ATOM 741 O O . ALA A 1 100 ? 9.468 -1.775 6.172 1.00 96.56 100 ALA A O 1
ATOM 742 N N . SER A 1 101 ? 10.504 -0.357 4.778 1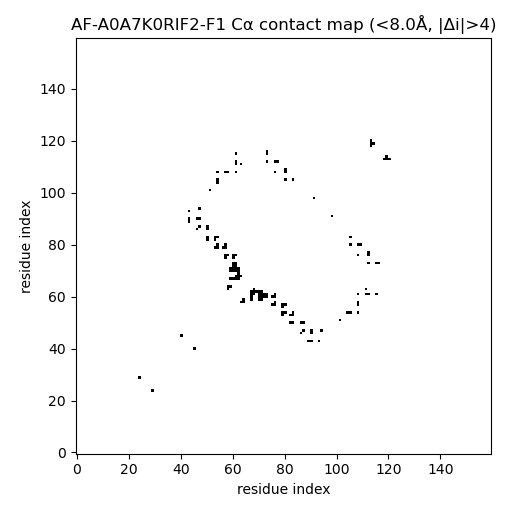.00 97.06 101 SER A N 1
ATOM 743 C CA . SER A 1 101 ? 9.668 0.797 5.130 1.00 97.06 101 SER A CA 1
ATOM 744 C C . SER A 1 101 ? 8.188 0.571 4.803 1.00 97.06 101 SER A C 1
ATOM 746 O O . SER A 1 101 ? 7.317 0.955 5.584 1.00 97.06 101 SER A O 1
ATOM 748 N N . ILE A 1 102 ? 7.882 -0.114 3.695 1.00 97.50 102 ILE A N 1
ATOM 749 C CA . ILE A 1 102 ? 6.501 -0.470 3.335 1.00 97.50 102 ILE A CA 1
ATOM 750 C C . ILE A 1 102 ? 5.914 -1.484 4.330 1.00 97.50 102 ILE A C 1
ATOM 752 O O . ILE A 1 102 ? 4.750 -1.358 4.719 1.00 97.50 102 ILE A O 1
ATOM 756 N N . LYS A 1 103 ? 6.705 -2.466 4.782 1.00 98.19 103 LYS A N 1
ATOM 757 C CA . LYS A 1 103 ? 6.281 -3.429 5.814 1.00 98.19 103 LYS A CA 1
ATOM 758 C C . LYS A 1 103 ? 6.015 -2.751 7.154 1.00 98.19 103 LYS A C 1
ATOM 760 O O . LYS A 1 103 ? 4.991 -3.035 7.774 1.00 98.19 103 LYS A O 1
ATOM 765 N N . ASP A 1 104 ? 6.881 -1.831 7.565 1.00 98.31 104 ASP A N 1
ATOM 766 C CA . ASP A 1 104 ? 6.710 -1.074 8.806 1.00 98.31 104 ASP A CA 1
ATOM 767 C C . ASP A 1 104 ? 5.445 -0.215 8.766 1.00 98.31 104 ASP A C 1
ATOM 769 O O . ASP A 1 104 ? 4.670 -0.189 9.725 1.00 98.31 104 ASP A O 1
ATOM 773 N N . ALA A 1 105 ? 5.183 0.451 7.641 1.00 98.12 105 ALA A N 1
ATOM 774 C CA . ALA A 1 105 ? 3.974 1.243 7.478 1.00 98.12 105 ALA A CA 1
ATOM 775 C C . ALA A 1 105 ? 2.702 0.374 7.468 1.00 98.12 105 ALA A C 1
ATOM 777 O O . ALA A 1 105 ? 1.695 0.744 8.075 1.00 98.12 105 ALA A O 1
ATOM 778 N N . LEU A 1 106 ? 2.745 -0.813 6.849 1.00 98.62 106 LEU A N 1
ATOM 779 C CA . LEU A 1 106 ? 1.651 -1.786 6.928 1.00 98.62 106 LEU A CA 1
ATOM 780 C C . LEU A 1 106 ? 1.401 -2.242 8.374 1.00 98.62 106 LEU A C 1
ATOM 782 O O . LEU A 1 106 ? 0.246 -2.342 8.787 1.00 98.62 106 LEU A O 1
ATOM 786 N N . ALA A 1 107 ? 2.455 -2.500 9.152 1.00 98.56 107 ALA A N 1
ATOM 787 C CA . ALA A 1 107 ? 2.329 -2.878 10.558 1.00 98.56 107 ALA A CA 1
ATOM 788 C C . ALA A 1 107 ? 1.690 -1.754 11.393 1.00 98.56 107 ALA A C 1
ATOM 790 O O . ALA A 1 107 ? 0.782 -2.009 12.184 1.00 98.56 107 ALA A O 1
ATOM 791 N N . GLN A 1 108 ? 2.092 -0.498 11.173 1.00 98.19 108 GLN A N 1
ATOM 792 C CA . GLN A 1 108 ? 1.469 0.664 11.819 1.00 98.19 108 GLN A CA 1
ATOM 793 C C . GLN A 1 108 ? -0.021 0.777 11.475 1.00 98.19 108 GLN A C 1
ATOM 795 O O . GLN A 1 108 ? -0.845 1.000 12.365 1.00 98.19 108 GLN A O 1
ATOM 800 N N . LEU A 1 109 ? -0.380 0.559 10.206 1.00 98.50 109 LEU A N 1
ATOM 801 C CA . LEU A 1 109 ? -1.772 0.559 9.762 1.00 98.50 109 LEU A CA 1
ATOM 802 C C . LEU A 1 109 ? -2.589 -0.561 10.429 1.00 98.50 109 LEU A C 1
ATOM 804 O O . LEU A 1 109 ? -3.718 -0.328 10.855 1.00 98.50 109 LEU A O 1
ATOM 808 N N . GLN A 1 110 ? -2.016 -1.757 10.587 1.00 98.44 110 GLN A N 1
ATOM 809 C CA . GLN A 1 110 ? -2.653 -2.881 11.287 1.00 98.44 110 GLN A CA 1
ATOM 810 C C . GLN A 1 110 ? -2.877 -2.597 12.778 1.00 98.44 110 GLN A C 1
ATOM 812 O O . GLN A 1 110 ? -3.938 -2.914 13.313 1.00 98.44 110 GLN A O 1
ATOM 817 N N . VAL A 1 111 ? -1.916 -1.955 13.447 1.00 98.19 111 VAL A N 1
ATOM 818 C CA . VAL A 1 111 ? -2.072 -1.520 14.844 1.00 98.19 111 VAL A CA 1
ATOM 819 C C . VAL A 1 111 ? -3.180 -0.474 14.972 1.00 98.19 111 VAL A C 1
ATOM 821 O O . VAL A 1 111 ? -3.969 -0.533 15.915 1.00 98.19 111 VAL 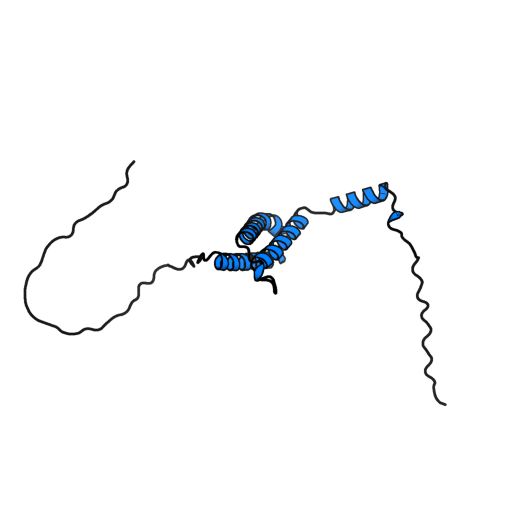A O 1
ATOM 824 N N . ALA A 1 112 ? -3.261 0.482 14.042 1.00 96.94 112 ALA A N 1
ATOM 825 C CA . ALA A 1 112 ? -4.344 1.462 14.020 1.00 96.94 112 ALA A CA 1
ATOM 826 C C . ALA A 1 112 ? -5.707 0.781 13.832 1.00 96.94 112 ALA A C 1
ATOM 828 O O . ALA A 1 112 ? -6.631 1.045 14.596 1.00 96.94 112 ALA A O 1
ATOM 829 N N . PHE A 1 113 ? -5.801 -0.168 12.899 1.00 98.06 113 PHE A N 1
ATOM 830 C CA . PHE A 1 113 ? -7.013 -0.948 12.667 1.00 98.06 113 PHE A CA 1
ATOM 831 C C . PHE A 1 113 ? -7.477 -1.719 13.911 1.00 98.06 113 PHE A C 1
ATOM 833 O O . PHE A 1 113 ? -8.643 -1.615 14.282 1.00 98.06 113 PHE A O 1
ATOM 840 N N . ALA A 1 114 ? -6.572 -2.414 14.608 1.00 97.31 114 ALA A N 1
ATOM 841 C CA . ALA A 1 114 ? -6.905 -3.141 15.838 1.00 97.31 114 ALA A CA 1
ATOM 842 C C . ALA A 1 114 ? -7.473 -2.216 16.933 1.00 97.31 114 ALA A C 1
ATOM 844 O O . ALA A 1 114 ? -8.432 -2.557 17.625 1.00 97.31 114 ALA A O 1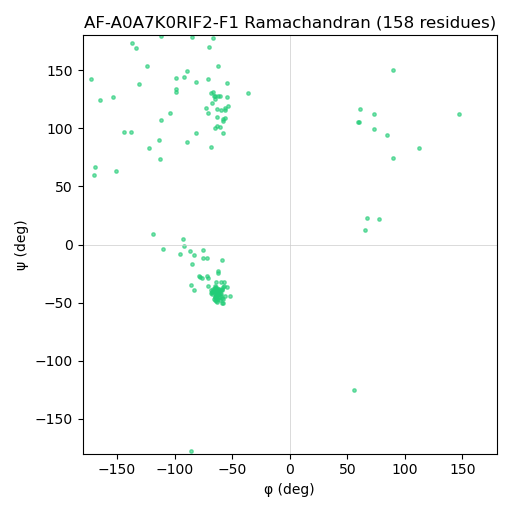
ATOM 845 N N . LYS A 1 115 ? -6.927 -0.997 17.055 1.00 95.31 115 LYS A N 1
ATOM 846 C CA . LYS A 1 115 ? -7.456 0.027 17.972 1.00 95.31 115 LYS A CA 1
ATOM 847 C C . LYS A 1 115 ? -8.861 0.488 17.574 1.00 95.31 115 LYS A C 1
ATOM 849 O O . LYS A 1 115 ? -9.670 0.753 18.457 1.00 95.31 115 LYS A O 1
ATOM 854 N N . MET A 1 116 ? -9.153 0.578 16.275 1.00 94.44 116 MET A N 1
ATOM 855 C CA . MET A 1 116 ? -10.468 0.980 15.761 1.00 94.44 116 MET A CA 1
ATOM 856 C C . MET A 1 116 ? -11.540 -0.094 15.976 1.00 94.44 116 MET A C 1
ATOM 858 O O . MET A 1 116 ? -12.693 0.244 16.227 1.00 94.44 116 MET A O 1
ATOM 862 N N . THR A 1 117 ? -11.187 -1.379 15.870 1.00 92.06 117 THR A N 1
ATOM 863 C CA . THR A 1 117 ? -12.143 -2.491 16.014 1.00 92.06 117 THR A CA 1
ATOM 864 C C . THR A 1 117 ? -12.345 -2.939 17.459 1.00 92.06 117 THR A C 1
ATOM 866 O O . THR A 1 117 ? -13.207 -3.775 17.722 1.00 92.06 117 THR A O 1
ATOM 869 N N . GLY A 1 118 ? -11.575 -2.390 18.406 1.00 80.12 118 GLY A N 1
ATOM 870 C CA . GLY A 1 118 ? -11.593 -2.830 19.801 1.00 80.12 118 GLY A CA 1
ATOM 871 C C . GLY A 1 118 ? -11.083 -4.262 19.981 1.00 80.12 118 GLY A C 1
ATOM 872 O O . GLY A 1 118 ? -11.256 -4.844 21.051 1.00 80.12 118 GLY A O 1
ATOM 873 N N . GLU A 1 119 ? -10.457 -4.835 18.951 1.00 61.97 119 GLU A N 1
ATOM 874 C CA . GLU A 1 119 ? -9.868 -6.161 19.013 1.00 61.97 119 GLU A CA 1
ATOM 875 C C . GLU A 1 119 ? -8.499 -6.024 19.673 1.00 61.97 119 GLU A C 1
ATOM 877 O O . GLU A 1 119 ? -7.493 -5.662 19.058 1.00 61.97 119 GLU A O 1
ATOM 882 N N . THR A 1 120 ? -8.469 -6.264 20.982 1.00 46.72 120 THR A N 1
ATOM 883 C CA . THR A 1 120 ? -7.218 -6.496 21.691 1.00 46.72 120 THR A CA 1
ATOM 884 C C . THR A 1 120 ? -6.582 -7.735 21.077 1.00 46.72 120 THR A C 1
ATOM 886 O O . THR A 1 120 ? -6.997 -8.856 21.372 1.00 46.72 120 THR A O 1
ATOM 889 N N . VAL A 1 121 ? -5.591 -7.537 20.208 1.00 53.06 121 VAL A N 1
ATOM 890 C CA . VAL A 1 121 ? -4.681 -8.610 19.808 1.00 53.06 121 VAL A CA 1
ATOM 891 C C . VAL A 1 121 ? -4.132 -9.191 21.113 1.00 53.06 121 VAL A C 1
ATOM 893 O O . VAL A 1 121 ? -3.537 -8.432 21.886 1.00 53.06 121 VAL A O 1
ATOM 896 N N . PRO A 1 122 ? -4.346 -10.482 21.419 1.00 46.69 122 PRO A N 1
ATOM 897 C CA . PRO A 1 122 ? -3.650 -11.092 22.531 1.00 46.69 122 PRO A CA 1
ATOM 898 C C . PRO A 1 122 ? -2.171 -11.032 22.160 1.00 46.69 122 PRO A C 1
ATOM 900 O O . PRO A 1 122 ? -1.739 -11.699 21.218 1.00 46.69 122 PRO A O 1
ATOM 903 N N . SER A 1 123 ? -1.404 -10.189 22.850 1.00 48.72 123 SER A N 1
ATOM 904 C CA . SER A 1 123 ? 0.046 -10.324 22.860 1.00 48.72 123 SER A CA 1
ATOM 905 C C . SER A 1 123 ? 0.328 -11.736 23.351 1.00 48.72 123 SER A C 1
ATOM 907 O O . SER A 1 123 ? 0.037 -12.069 24.499 1.00 48.72 123 SER A O 1
ATOM 909 N N . GLY A 1 124 ? 0.793 -12.590 22.444 1.00 54.31 124 GLY A N 1
ATOM 910 C CA . GLY A 1 124 ? 1.209 -13.945 22.755 1.00 54.31 124 GLY A CA 1
ATOM 911 C C . GLY A 1 124 ? 2.470 -13.907 23.601 1.00 54.31 124 GLY A C 1
ATOM 912 O O . GLY A 1 124 ? 3.556 -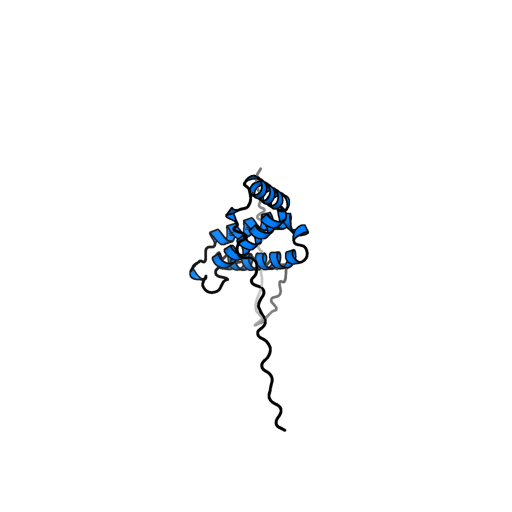14.020 23.058 1.00 54.31 124 GLY A O 1
ATOM 913 N N . ASP A 1 125 ? 2.287 -13.748 24.906 1.00 44.28 125 ASP A N 1
ATOM 914 C CA . ASP A 1 125 ? 3.238 -14.071 25.966 1.00 44.28 125 ASP A CA 1
ATOM 915 C C . ASP A 1 125 ? 2.427 -14.436 27.222 1.00 44.28 125 ASP A C 1
ATOM 917 O O . ASP A 1 125 ? 2.464 -13.764 28.247 1.00 44.28 125 ASP A O 1
ATOM 921 N N . ASP A 1 126 ? 1.649 -15.518 27.126 1.00 45.78 126 ASP A N 1
ATOM 922 C CA . ASP A 1 126 ? 1.246 -16.301 28.299 1.00 45.78 126 ASP A CA 1
ATOM 923 C C . ASP A 1 126 ? 1.925 -17.670 28.190 1.00 45.78 126 ASP A C 1
ATOM 925 O O . ASP A 1 126 ? 1.360 -18.688 27.786 1.00 45.78 126 ASP A O 1
ATOM 929 N N . ALA A 1 127 ? 3.228 -17.638 28.455 1.00 43.28 127 ALA A N 1
ATOM 930 C CA . ALA A 1 127 ? 4.024 -18.803 28.773 1.00 43.28 127 ALA A CA 1
ATOM 931 C C . ALA A 1 127 ? 4.476 -18.658 30.227 1.00 43.28 127 ALA A C 1
ATOM 933 O O . ALA A 1 127 ? 5.529 -18.099 30.505 1.00 43.28 127 ALA A O 1
ATOM 934 N N . GLY A 1 128 ? 3.651 -19.176 31.138 1.00 39.41 128 GLY A N 1
ATOM 935 C CA . GLY A 1 128 ? 4.086 -19.810 32.381 1.00 39.41 128 GLY A CA 1
ATOM 936 C C . GLY A 1 128 ? 4.887 -18.953 33.362 1.00 39.41 128 GLY A C 1
ATOM 937 O O . GLY A 1 128 ? 6.098 -18.806 33.249 1.00 39.41 128 GLY A O 1
ATOM 938 N N . GLY A 1 129 ? 4.233 -18.536 34.443 1.00 33.41 129 GLY A N 1
ATOM 939 C CA . GLY A 1 129 ? 4.931 -17.946 35.581 1.00 33.41 129 GLY A CA 1
ATOM 940 C C . GLY A 1 129 ? 4.035 -17.793 36.793 1.00 33.41 129 GLY A C 1
ATOM 941 O O . GLY A 1 129 ? 3.701 -16.684 37.190 1.00 33.41 129 GLY A O 1
ATOM 942 N N . ALA A 1 130 ? 3.613 -18.917 37.367 1.00 46.75 130 ALA A N 1
ATOM 943 C CA . ALA A 1 130 ? 2.982 -18.943 38.675 1.00 46.75 130 ALA A CA 1
ATOM 944 C C . ALA A 1 130 ? 3.987 -18.498 39.746 1.00 46.75 130 ALA A C 1
ATOM 946 O O . ALA A 1 130 ? 4.775 -19.318 40.195 1.00 46.75 130 ALA A O 1
ATOM 947 N N . GLU A 1 131 ? 3.928 -17.244 40.193 1.00 39.41 131 GLU A N 1
ATOM 948 C CA . GLU A 1 131 ? 4.538 -16.820 41.457 1.00 39.41 131 GLU A CA 1
ATOM 949 C C . GLU A 1 131 ? 3.666 -15.754 42.133 1.00 39.41 131 GLU A C 1
ATOM 951 O O . GLU A 1 131 ? 3.734 -14.563 41.848 1.00 39.41 131 GLU A O 1
ATOM 956 N N . SER A 1 132 ? 2.832 -16.190 43.077 1.00 40.59 132 SER A N 1
ATOM 957 C CA . SER A 1 132 ? 2.393 -15.339 44.182 1.00 40.59 132 SER A CA 1
ATOM 958 C C . SER A 1 132 ? 3.003 -15.892 45.464 1.00 40.59 132 SER A C 1
ATOM 960 O O . SER A 1 132 ? 2.648 -16.971 45.935 1.00 40.59 132 SER A O 1
ATOM 962 N N . SER A 1 133 ? 3.989 -15.145 45.956 1.00 41.75 133 SER A N 1
ATOM 963 C CA . SER A 1 133 ? 4.660 -15.288 47.252 1.00 41.75 133 SER A CA 1
ATOM 964 C C . SER A 1 133 ? 3.734 -14.889 48.429 1.00 41.75 133 SER A C 1
ATOM 966 O O . SER A 1 133 ? 2.644 -14.368 48.188 1.00 41.75 133 SER A O 1
ATOM 968 N N . PRO A 1 134 ? 4.114 -15.148 49.702 1.00 52.59 134 PRO A N 1
ATOM 969 C CA . PRO A 1 134 ? 3.192 -15.665 50.716 1.00 52.59 134 PRO A CA 1
ATOM 970 C C . PRO A 1 134 ? 2.840 -14.704 51.877 1.00 52.59 134 PRO A C 1
ATOM 972 O O . PRO A 1 134 ? 3.430 -13.637 52.025 1.00 52.59 134 PRO A O 1
ATOM 975 N N . ALA A 1 135 ? 1.973 -15.224 52.772 1.00 41.59 135 ALA A N 1
ATOM 976 C CA . ALA A 1 135 ? 1.753 -14.882 54.198 1.00 41.59 135 ALA A CA 1
ATOM 977 C C . ALA A 1 135 ? 0.698 -13.773 54.507 1.00 41.59 135 ALA A C 1
ATOM 979 O O . ALA A 1 135 ? 0.488 -12.904 53.667 1.00 41.59 135 ALA A O 1
ATOM 980 N N . PRO A 1 136 ? -0.004 -13.790 55.676 1.00 46.03 136 PRO A N 1
ATOM 981 C CA . PRO A 1 136 ? 0.519 -14.159 56.995 1.00 46.03 136 PRO A CA 1
ATOM 982 C C . PRO A 1 136 ? -0.207 -15.287 57.749 1.00 46.03 136 PRO A C 1
ATOM 984 O O . PRO A 1 136 ? -1.404 -15.524 57.618 1.00 46.03 136 PRO A O 1
ATOM 987 N N . ALA A 1 137 ? 0.579 -15.938 58.607 1.00 44.12 137 ALA A N 1
ATOM 988 C CA . ALA A 1 137 ? 0.146 -16.834 59.665 1.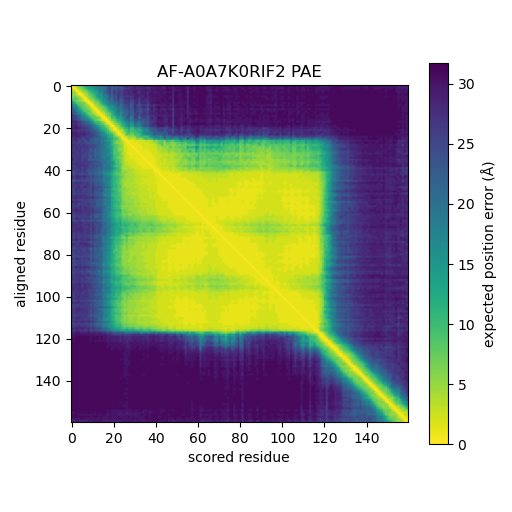00 44.12 137 ALA A CA 1
ATOM 989 C C . ALA A 1 137 ? -0.541 -16.072 60.811 1.00 44.12 137 ALA A C 1
ATOM 991 O O . ALA A 1 137 ? -0.085 -15.005 61.228 1.00 44.12 137 ALA A O 1
ATOM 992 N N . SER A 1 138 ? -1.587 -16.666 61.381 1.00 41.12 138 SER A N 1
ATOM 993 C CA . SER A 1 138 ? -2.012 -16.417 62.759 1.00 41.12 138 SER A CA 1
ATOM 994 C C . SER A 1 138 ? -2.750 -17.636 63.317 1.00 41.12 138 SER A C 1
ATOM 996 O O . SER A 1 138 ? -3.723 -18.092 62.728 1.00 41.12 138 SER A O 1
ATOM 998 N N . ALA A 1 139 ? -2.258 -18.072 64.481 1.00 36.28 139 ALA A N 1
ATOM 999 C CA . ALA A 1 139 ? -2.883 -18.902 65.515 1.00 36.28 139 ALA A CA 1
ATOM 1000 C C . ALA A 1 139 ? -3.097 -20.412 65.249 1.00 36.28 139 ALA A C 1
ATOM 1002 O O . ALA A 1 139 ? -4.094 -20.847 64.685 1.00 36.28 139 ALA A O 1
ATOM 1003 N N . GLU A 1 140 ? -2.181 -21.216 65.795 1.00 40.81 140 GLU A N 1
ATOM 1004 C CA . GLU A 1 140 ? -2.487 -22.503 66.449 1.00 40.81 140 GLU A CA 1
ATOM 1005 C C . GLU A 1 140 ? -3.303 -22.278 67.752 1.00 40.81 140 GLU A C 1
ATOM 1007 O O . GLU A 1 140 ? -3.355 -21.141 68.232 1.00 40.81 140 GLU A O 1
ATOM 1012 N N . PRO A 1 141 ? -3.729 -23.328 68.488 1.00 55.31 141 PRO A N 1
ATOM 1013 C CA . PRO A 1 141 ? -4.379 -24.589 68.086 1.00 55.31 141 PRO A CA 1
ATOM 1014 C C . PRO A 1 141 ? -5.609 -24.891 68.988 1.00 55.31 141 PRO A C 1
ATOM 1016 O O . PRO A 1 141 ? -5.745 -24.281 70.041 1.00 55.31 141 PRO A O 1
ATOM 1019 N N . ASP A 1 142 ? -6.463 -25.864 68.645 1.00 36.25 142 ASP A N 1
ATOM 1020 C CA . ASP A 1 142 ? -6.874 -26.923 69.596 1.00 36.25 142 ASP A CA 1
ATOM 1021 C C . ASP A 1 142 ? -7.713 -28.022 68.912 1.00 36.25 142 ASP A C 1
ATOM 1023 O O . ASP A 1 142 ? -8.574 -27.733 68.085 1.00 36.25 142 ASP A O 1
ATOM 1027 N N . GLY A 1 143 ? -7.498 -29.272 69.332 1.00 32.78 143 GLY A N 1
ATOM 1028 C CA . GLY A 1 143 ? -8.544 -30.299 69.380 1.00 32.78 143 GLY A CA 1
ATOM 1029 C C . GLY A 1 143 ? -8.874 -31.120 68.123 1.00 32.78 143 GLY A C 1
ATOM 1030 O O . GLY A 1 143 ? -9.786 -30.794 67.380 1.00 32.78 143 GLY A O 1
ATOM 1031 N N . GLY A 1 144 ? -8.244 -32.295 68.012 1.00 34.41 144 GLY A N 1
ATOM 1032 C CA . GLY A 1 144 ? -8.967 -33.577 67.910 1.00 34.41 144 GLY A CA 1
ATOM 1033 C C . GLY A 1 144 ? -9.708 -33.967 66.615 1.00 34.41 144 GLY A C 1
ATOM 1034 O O . GLY A 1 144 ? -10.806 -33.502 66.348 1.00 34.41 144 GLY A O 1
ATOM 1035 N N . THR A 1 145 ? -9.166 -35.007 65.962 1.00 37.69 145 THR A N 1
ATOM 1036 C CA . THR A 1 145 ? -9.879 -36.192 65.411 1.00 37.69 145 THR A CA 1
ATOM 1037 C C . THR A 1 145 ? -10.989 -36.012 64.356 1.00 37.69 145 THR A C 1
ATOM 1039 O O . THR A 1 145 ? -12.119 -35.705 64.705 1.00 37.69 145 THR A O 1
ATOM 1042 N N . GLU A 1 146 ? -10.668 -36.345 63.091 1.00 36.31 146 GLU A N 1
ATOM 1043 C CA . GLU A 1 146 ? -11.261 -37.415 62.235 1.00 36.31 146 GLU A CA 1
ATOM 1044 C C . GLU A 1 146 ? -11.288 -37.060 60.726 1.00 36.31 146 GLU A C 1
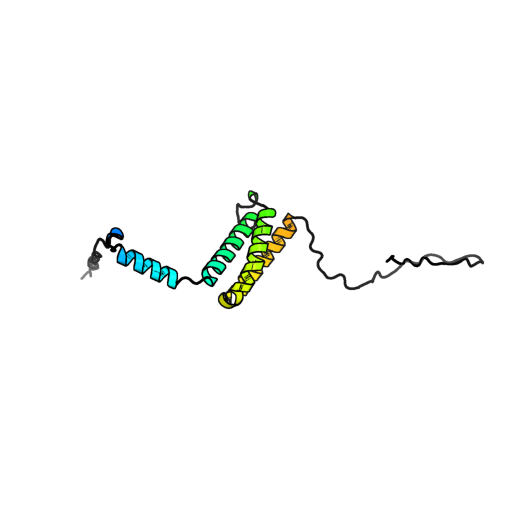ATOM 1046 O O . GLU A 1 146 ? -12.018 -36.192 60.259 1.00 36.31 146 GLU A O 1
ATOM 1051 N N . GLU A 1 147 ? -10.481 -37.795 59.953 1.00 40.41 147 GLU A N 1
ATOM 1052 C CA . GLU A 1 147 ? -10.643 -38.092 58.514 1.00 40.41 147 GLU A CA 1
ATOM 1053 C C . GLU A 1 147 ? -11.588 -39.317 58.344 1.00 40.41 147 GLU A C 1
ATOM 1055 O O . GLU A 1 147 ? -11.891 -39.948 59.361 1.00 40.41 147 GLU A O 1
ATOM 1060 N N . PRO A 1 148 ? -11.950 -39.823 57.132 1.00 51.19 148 PRO A N 1
ATOM 1061 C CA . PRO A 1 148 ? -11.814 -39.305 55.753 1.00 51.19 148 PRO A CA 1
ATOM 1062 C C . PRO A 1 148 ? -13.086 -39.521 54.873 1.00 51.19 148 PRO A C 1
ATOM 1064 O O . PRO A 1 148 ? -13.999 -40.264 55.231 1.00 51.19 148 PRO A O 1
ATOM 1067 N N . GLY A 1 149 ? -13.141 -38.973 53.642 1.00 37.28 149 GLY A N 1
ATOM 1068 C CA . GLY A 1 149 ? -14.300 -39.223 52.763 1.00 37.28 149 GLY A CA 1
ATOM 1069 C C . GLY A 1 149 ? -14.259 -38.793 51.289 1.00 37.28 149 GLY A C 1
ATOM 1070 O O . GLY A 1 149 ? -15.152 -38.082 50.859 1.00 37.28 149 GLY A O 1
ATOM 1071 N N . LYS A 1 150 ? -13.296 -39.324 50.521 1.00 47.47 150 LYS A N 1
ATOM 1072 C CA . LYS A 1 150 ? -13.370 -39.712 49.086 1.00 47.47 150 LYS A CA 1
ATOM 1073 C C . LYS A 1 150 ? -13.682 -38.679 47.983 1.00 47.47 150 LYS A C 1
ATOM 1075 O O . LYS A 1 150 ? -14.804 -38.234 47.772 1.00 47.47 150 LYS A O 1
ATOM 1080 N N . SER A 1 151 ? -12.668 -38.526 47.133 1.00 51.09 151 SER A N 1
ATOM 1081 C CA . SER A 1 151 ? -12.704 -38.096 45.738 1.00 51.09 151 SER A CA 1
ATOM 1082 C C . SER A 1 151 ? -13.077 -39.243 44.776 1.00 51.09 151 SER A C 1
ATOM 1084 O O . SER A 1 151 ? -12.600 -40.369 44.900 1.00 51.09 151 SER A O 1
ATOM 1086 N N . SER A 1 152 ? -13.895 -38.930 43.772 1.00 49.84 152 SER A N 1
ATOM 1087 C CA . SER A 1 152 ? -14.022 -39.631 42.480 1.00 49.84 152 SER A CA 1
ATOM 1088 C C . SER A 1 152 ? -14.778 -38.670 41.553 1.00 49.84 152 SER A C 1
ATOM 1090 O O . SER A 1 152 ? -15.813 -38.155 41.955 1.00 49.84 152 SER A O 1
ATOM 1092 N N . GLY A 1 153 ? -14.312 -38.277 40.370 1.00 50.38 153 GLY A N 1
ATOM 1093 C CA . GLY A 1 153 ? -13.790 -39.112 39.293 1.00 50.38 153 GLY A CA 1
ATOM 1094 C C . GLY A 1 153 ? -14.791 -39.023 38.136 1.00 50.38 153 GLY A C 1
ATOM 1095 O O . GLY A 1 153 ? -15.682 -39.856 38.036 1.00 50.38 153 GLY A O 1
ATOM 1096 N N . GLY A 1 154 ? -14.689 -37.974 37.315 1.00 59.09 154 GLY A N 1
ATOM 1097 C CA . GLY A 1 154 ? -15.568 -37.726 36.167 1.00 59.09 154 GLY A CA 1
ATOM 1098 C C . GLY A 1 154 ? -14.762 -37.618 34.878 1.00 59.09 154 GLY A C 1
ATOM 1099 O O . GLY A 1 154 ? -14.400 -36.526 34.459 1.00 59.09 154 GLY A O 1
ATOM 1100 N N . LEU A 1 155 ? -14.452 -38.774 34.295 1.00 61.91 155 LEU A N 1
ATOM 1101 C CA . LEU A 1 155 ? -13.807 -38.960 32.996 1.00 61.91 155 LEU A CA 1
ATOM 1102 C C . LEU A 1 155 ? -14.807 -38.613 31.875 1.00 61.91 155 LEU A C 1
ATOM 1104 O O . LEU A 1 155 ? -15.837 -39.273 31.755 1.00 61.91 155 LEU A O 1
ATOM 1108 N N . TRP A 1 156 ? -14.522 -37.594 31.061 1.00 72.94 156 TRP A N 1
ATOM 1109 C CA . TRP A 1 156 ? -15.330 -37.237 29.886 1.00 72.94 156 TRP A CA 1
ATOM 1110 C C . TRP A 1 156 ? -14.693 -37.798 28.607 1.00 72.94 156 TRP A C 1
ATOM 1112 O O . TRP A 1 156 ? -13.485 -37.668 28.414 1.00 72.94 156 TRP A O 1
ATOM 1122 N N . THR A 1 157 ? -15.495 -38.417 27.733 1.00 71.56 157 THR A N 1
ATOM 1123 C CA . THR A 1 157 ? -15.079 -38.862 26.387 1.00 71.56 157 THR A CA 1
ATOM 1124 C C . THR A 1 157 ? -16.094 -38.389 25.335 1.00 71.56 157 THR A C 1
ATOM 1126 O O . THR A 1 157 ? -17.297 -38.466 25.601 1.00 71.56 157 THR A O 1
ATOM 1129 N N . PRO A 1 158 ? -15.652 -37.898 24.158 1.00 58.00 158 PRO A N 1
ATOM 1130 C CA . PRO A 1 158 ? -16.536 -37.546 23.046 1.00 58.00 158 PRO A CA 1
ATOM 1131 C C . PRO A 1 158 ? -16.800 -38.727 22.090 1.00 58.00 158 PRO A C 1
ATOM 1133 O O . PRO A 1 158 ? -15.962 -39.614 21.934 1.00 58.00 158 PRO A O 1
ATOM 1136 N N . GLY A 1 159 ? -17.999 -38.726 21.492 1.00 65.88 159 GLY A N 1
ATOM 1137 C CA . GLY A 1 159 ? -18.563 -39.784 20.636 1.00 65.88 159 GLY A CA 1
ATOM 1138 C C . GLY A 1 159 ? -18.176 -39.724 19.143 1.00 65.88 159 GLY A C 1
ATOM 1139 O O . GLY A 1 159 ? -17.373 -38.871 18.773 1.00 65.88 159 GLY A O 1
ATOM 1140 N N . PRO A 1 160 ? -18.727 -40.653 18.329 1.00 61.75 160 PRO A N 1
ATOM 1141 C CA . PRO A 1 160 ? -18.109 -41.229 17.122 1.00 61.75 160 PRO A CA 1
ATOM 1142 C C . PRO A 1 160 ? -18.110 -40.355 15.865 1.00 61.75 160 PRO A C 1
ATOM 1144 O O . PRO A 1 160 ? -19.042 -39.536 15.700 1.00 61.75 160 PRO A O 1
#